Protein AF-A0A7C8Z0W7-F1 (afdb_monomer_lite)

Secondary structure (DSSP, 8-state):
---HHHHHHHHHHT-------PPP------------------------------HHHHHHHHTTT---HHHHHHHHH------TT-PPPPTTT----SS-SS-HHHHHHHTSSSEE--HHHHHHHTTT----SSEE--------PPPEE-TTS-EE--

Radius of gyration: 33.87 Å; chains: 1; bounding box: 71×54×100 Å

InterPro domains:
  IPR012340 Nucleic acid-binding, OB-fold [G3DSA:2.40.50.140] (79-158)
  IPR040184 Minichromosome maintenance protein 10 [PTHR13454] (20-158)
  IPR055065 MCM10, OB-fold [PF22379] (91-158)

pLDDT: mean 71.79, std 19.31, range [34.41, 97.0]

Organism: Opuntia streptacantha (NCBI:txid393608)

Sequence (158 aa):
MSSENQEDLSLLLSLQDRVLETPPSSPSSSARPASPGYLSDDELPRRRSGNVDLSAFKAAVEDCMDYDVETAQKALKSKKLQNPTNLDVEKFSGLRIRNHLLSPAELSNHLSDIRFVRLPTIKNLLKGDTLSGSWATVGVLTEKGSPKTSSTGKTYCI

Structure (mmCIF, N/CA/C/O backbone):
data_AF-A0A7C8Z0W7-F1
#
_entry.id   AF-A0A7C8Z0W7-F1
#
loop_
_atom_site.group_PDB
_atom_site.id
_atom_site.type_symbol
_atom_site.label_atom_id
_atom_site.label_alt_id
_atom_site.label_comp_id
_atom_site.label_asym_id
_atom_site.label_entity_id
_atom_site.label_seq_id
_atom_site.pdbx_PDB_ins_code
_atom_site.Cartn_x
_atom_site.Cartn_y
_atom_site.Cartn_z
_atom_site.occupancy
_atom_site.B_iso_or_equiv
_atom_site.auth_seq_id
_atom_site.auth_comp_id
_atom_site.auth_asym_id
_atom_site.auth_atom_id
_atom_site.pdbx_PDB_model_num
ATOM 1 N N . MET A 1 1 ? 20.280 -4.762 58.410 1.00 47.19 1 MET A N 1
ATOM 2 C CA . MET A 1 1 ? 21.309 -4.589 57.368 1.00 47.19 1 MET A CA 1
ATOM 3 C C . MET A 1 1 ? 20.608 -3.951 56.188 1.00 47.19 1 MET A C 1
ATOM 5 O O . MET A 1 1 ? 19.911 -4.641 55.463 1.00 47.19 1 MET A O 1
ATOM 9 N N . SER A 1 2 ? 20.635 -2.621 56.131 1.00 56.31 2 SER A N 1
ATOM 10 C CA . SER A 1 2 ? 19.837 -1.805 55.200 1.00 56.31 2 SER A CA 1
ATOM 11 C C . SER A 1 2 ? 20.635 -0.559 54.798 1.00 56.31 2 SER A C 1
ATOM 13 O O . SER A 1 2 ? 20.108 0.546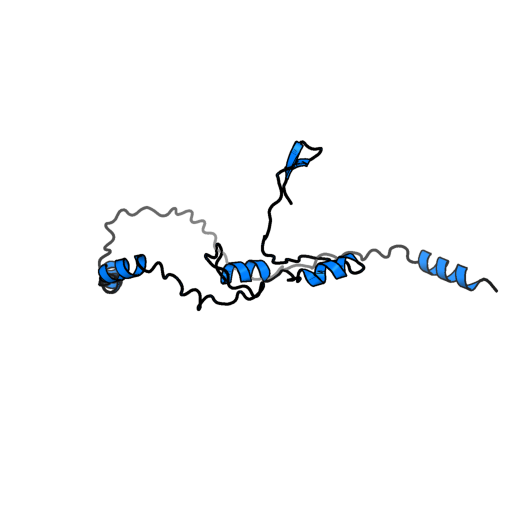 54.809 1.00 56.31 2 SER A O 1
ATOM 15 N N . SER A 1 3 ? 21.938 -0.728 54.566 1.00 58.31 3 SER A N 1
ATOM 16 C CA . SER A 1 3 ? 22.878 0.352 54.235 1.00 58.31 3 SER A CA 1
ATOM 17 C C . SER A 1 3 ? 23.230 0.396 52.744 1.00 58.31 3 SER A C 1
ATOM 19 O O . SER A 1 3 ? 23.362 1.491 52.210 1.00 58.31 3 SER A O 1
ATOM 21 N N . GLU A 1 4 ? 23.236 -0.756 52.060 1.00 60.31 4 GLU A N 1
ATOM 22 C CA . GLU A 1 4 ? 23.649 -0.892 50.648 1.00 60.31 4 GLU A CA 1
ATOM 23 C C . GLU A 1 4 ? 22.783 -0.086 49.669 1.00 60.31 4 GLU A C 1
ATOM 25 O O . GLU A 1 4 ? 23.268 0.491 48.704 1.00 60.31 4 GLU A O 1
ATOM 30 N N . ASN A 1 5 ? 21.489 0.058 49.954 1.00 64.75 5 ASN A N 1
ATOM 31 C CA . ASN A 1 5 ? 20.580 0.749 49.036 1.00 64.75 5 ASN A CA 1
ATOM 32 C C . ASN A 1 5 ? 20.743 2.284 49.050 1.00 64.75 5 ASN A C 1
ATOM 34 O O . ASN A 1 5 ? 20.273 2.970 48.144 1.00 64.75 5 ASN A O 1
ATOM 38 N N . GLN A 1 6 ? 21.360 2.845 50.097 1.00 67.25 6 GLN A N 1
ATOM 39 C CA . GLN A 1 6 ? 21.547 4.293 50.243 1.00 67.25 6 GLN A CA 1
ATOM 40 C C . GLN A 1 6 ? 22.797 4.771 49.488 1.00 67.25 6 GLN A C 1
ATOM 42 O O . GLN A 1 6 ? 22.808 5.863 48.917 1.00 67.25 6 GLN A O 1
ATOM 47 N N . GLU A 1 7 ? 23.837 3.941 49.475 1.00 67.44 7 GLU A N 1
ATOM 48 C CA . GLU A 1 7 ? 25.105 4.206 48.798 1.00 67.44 7 GLU A CA 1
ATOM 49 C C . GLU A 1 7 ? 24.954 4.152 47.270 1.00 67.44 7 GLU A C 1
ATOM 51 O O . GLU A 1 7 ? 25.419 5.072 46.592 1.00 67.44 7 GLU A O 1
ATOM 56 N N . ASP A 1 8 ? 24.160 3.222 46.732 1.00 70.31 8 ASP A N 1
ATOM 57 C CA . ASP A 1 8 ? 23.854 3.171 45.293 1.00 70.31 8 ASP A CA 1
ATOM 58 C C . ASP A 1 8 ? 23.084 4.407 44.793 1.00 70.31 8 ASP A C 1
ATOM 60 O O . ASP A 1 8 ? 23.361 4.943 43.715 1.00 70.31 8 ASP A O 1
ATOM 64 N N . LEU A 1 9 ? 22.149 4.925 45.597 1.00 68.62 9 LEU A N 1
ATOM 65 C CA . LEU A 1 9 ? 21.426 6.159 45.267 1.00 68.62 9 LEU A CA 1
ATOM 66 C C . LEU A 1 9 ? 22.342 7.388 45.307 1.00 68.62 9 LEU A C 1
ATOM 68 O O . LEU A 1 9 ? 22.182 8.300 44.495 1.00 68.62 9 LEU A O 1
ATOM 72 N N . SER A 1 10 ? 23.320 7.408 46.214 1.00 72.12 10 SER A N 1
ATOM 73 C CA . SER A 1 10 ? 24.320 8.480 46.272 1.00 72.12 10 SER A CA 1
ATOM 74 C C . SER A 1 10 ? 25.272 8.456 45.069 1.00 72.12 10 SER A C 1
ATOM 76 O O . SER A 1 10 ? 25.603 9.511 44.531 1.00 72.12 10 SER A O 1
ATOM 78 N N . LEU A 1 11 ? 25.629 7.263 44.581 1.00 68.25 11 LEU A N 1
ATOM 79 C CA . LEU A 1 11 ? 26.419 7.059 43.364 1.00 68.25 11 LEU A CA 1
ATOM 80 C C . LEU A 1 11 ? 25.688 7.565 42.116 1.00 68.25 11 LEU A C 1
ATOM 82 O O . LEU A 1 11 ? 26.280 8.276 41.305 1.00 68.25 11 LEU A O 1
ATOM 86 N N . LEU A 1 12 ? 24.393 7.260 41.989 1.00 65.25 12 LEU A N 1
ATOM 87 C CA . LEU A 1 12 ? 23.562 7.742 40.880 1.00 65.25 12 LEU A CA 1
ATOM 88 C C . LEU A 1 12 ? 23.401 9.264 40.897 1.00 65.25 12 LEU A C 1
ATOM 90 O O . LEU A 1 12 ? 23.428 9.903 39.847 1.00 65.25 12 LEU A O 1
ATOM 94 N N . LEU A 1 13 ? 23.276 9.851 42.088 1.00 63.62 13 LEU A N 1
ATOM 95 C CA . LEU A 1 13 ? 23.200 11.298 42.248 1.00 63.62 13 LEU A CA 1
ATOM 96 C C . LEU A 1 13 ? 24.556 11.982 42.062 1.00 63.62 13 LEU A C 1
ATOM 98 O O . LEU A 1 13 ? 24.549 13.147 41.710 1.00 63.62 13 LEU A O 1
ATOM 102 N N . SER A 1 14 ? 25.695 11.305 42.239 1.00 63.28 14 SER A N 1
ATOM 103 C CA . SER A 1 14 ? 27.033 11.876 42.001 1.00 63.28 14 SER A CA 1
ATOM 104 C C . SER A 1 14 ? 27.362 12.073 40.515 1.00 63.28 14 SER A C 1
ATOM 106 O O . SER A 1 14 ? 28.372 12.705 40.191 1.00 63.28 14 SER A O 1
ATOM 108 N N . LEU A 1 15 ? 26.548 11.551 39.593 1.00 60.12 15 LEU A N 1
ATOM 109 C CA . LEU A 1 15 ? 26.700 11.777 38.156 1.00 60.12 15 LEU A CA 1
ATOM 110 C C . LEU A 1 15 ? 26.087 13.129 37.751 1.00 60.12 15 LEU A C 1
ATOM 112 O O . LEU A 1 15 ? 25.260 13.210 36.845 1.00 60.12 15 LEU A O 1
ATOM 116 N N . GLN A 1 16 ? 26.493 14.210 38.422 1.00 58.06 16 GLN A N 1
ATOM 117 C CA . GLN A 1 16 ? 26.316 15.551 37.876 1.00 58.06 16 GLN A CA 1
ATOM 118 C C . GLN A 1 16 ? 27.204 15.705 36.638 1.00 58.06 16 GLN A C 1
ATOM 120 O O . GLN A 1 16 ? 28.428 15.776 36.727 1.00 58.06 16 GLN A O 1
ATOM 125 N N . ASP A 1 17 ? 26.543 15.743 35.484 1.00 59.47 17 ASP A N 1
ATOM 126 C CA . ASP A 1 17 ? 26.796 16.696 34.404 1.00 59.47 17 ASP A CA 1
ATOM 127 C C . ASP A 1 17 ? 28.277 16.992 34.112 1.00 59.47 17 ASP A C 1
ATOM 129 O O . ASP A 1 17 ? 28.779 18.109 34.244 1.00 59.47 17 ASP A O 1
ATOM 133 N N . ARG A 1 18 ? 28.998 15.975 33.634 1.00 54.00 18 ARG A N 1
ATOM 134 C CA . ARG A 1 18 ? 30.159 16.232 32.780 1.00 54.00 18 ARG A CA 1
ATOM 135 C C . ARG A 1 18 ? 29.642 16.480 31.374 1.00 54.00 18 ARG A C 1
ATOM 137 O O . ARG A 1 18 ? 29.576 15.570 30.551 1.00 54.00 18 ARG A O 1
ATOM 144 N N . VAL A 1 19 ? 29.250 17.730 31.145 1.00 55.94 19 VAL A N 1
ATOM 145 C CA . VAL A 1 19 ? 29.127 18.332 29.818 1.00 55.94 19 VAL A CA 1
ATOM 146 C C . VAL A 1 19 ? 30.318 17.855 28.988 1.00 55.94 19 VAL A C 1
ATOM 148 O O . VAL A 1 19 ? 31.467 18.099 29.358 1.00 55.94 19 VAL A O 1
ATOM 151 N N . LEU A 1 20 ? 30.059 17.141 27.890 1.00 48.78 20 LEU A N 1
ATOM 152 C CA . LEU A 1 20 ? 31.068 16.972 26.854 1.00 48.78 20 LEU A CA 1
ATOM 153 C C . LEU A 1 20 ? 31.299 18.357 26.257 1.00 48.78 20 LEU A C 1
ATOM 155 O O . LEU A 1 20 ? 30.544 18.832 25.411 1.00 48.78 20 LEU A O 1
ATOM 159 N N . GLU A 1 21 ? 32.313 19.015 26.802 1.00 57.09 21 GLU A N 1
ATOM 160 C CA . GLU A 1 21 ? 32.950 20.210 26.286 1.00 57.09 21 GLU A CA 1
ATOM 161 C C . GLU A 1 21 ? 33.164 20.012 24.779 1.00 57.09 21 GLU A C 1
ATOM 163 O O . GLU A 1 21 ? 33.843 19.078 24.342 1.00 57.09 21 GLU A O 1
ATOM 168 N N . THR A 1 22 ? 32.497 20.831 23.965 1.00 61.09 22 THR A N 1
ATOM 169 C CA . THR A 1 22 ? 32.702 20.827 22.517 1.00 61.09 22 THR A CA 1
ATOM 170 C C . THR A 1 22 ? 34.184 21.078 22.243 1.00 61.09 22 THR A C 1
ATOM 172 O O . THR A 1 22 ? 34.719 22.055 22.775 1.00 61.09 22 THR A O 1
ATOM 175 N N . PRO A 1 23 ? 34.862 20.254 21.426 1.00 58.22 23 PRO A N 1
ATOM 176 C CA . PRO A 1 23 ? 36.259 20.498 21.108 1.00 58.22 23 PRO A CA 1
ATOM 177 C C . PRO A 1 23 ? 36.411 21.864 20.415 1.00 58.22 23 PRO A C 1
ATOM 179 O O . PRO A 1 23 ? 35.563 22.229 19.593 1.00 58.22 23 PRO A O 1
ATOM 182 N N . PRO A 1 24 ? 37.473 22.630 20.721 1.00 54.19 24 PRO A N 1
ATOM 183 C CA . PRO A 1 24 ? 37.732 23.903 20.066 1.00 54.19 24 PRO A CA 1
ATOM 184 C C . PRO A 1 24 ? 37.980 23.691 18.568 1.00 54.19 24 PRO A C 1
ATOM 186 O O . PRO A 1 24 ? 38.631 22.729 18.154 1.00 54.19 24 PRO A O 1
ATOM 189 N N . SER A 1 25 ? 37.445 24.610 17.764 1.00 46.50 25 SER A N 1
ATOM 190 C CA . SER A 1 25 ? 37.607 24.696 16.312 1.00 46.50 25 SER A CA 1
ATOM 191 C C . SER A 1 25 ? 39.042 24.406 15.858 1.00 46.50 25 SER A C 1
ATOM 193 O O . SER A 1 25 ? 40.003 24.958 16.395 1.00 46.50 25 SER A O 1
ATOM 195 N N . SER A 1 26 ? 39.183 23.558 14.837 1.00 47.81 26 SER A N 1
ATOM 196 C CA . SER A 1 26 ? 40.472 23.198 14.240 1.00 47.81 26 SER A CA 1
ATOM 197 C C . SER A 1 26 ? 41.242 24.422 13.708 1.00 47.81 26 SER A C 1
ATOM 199 O O . SER A 1 26 ? 40.626 25.346 13.167 1.00 47.81 26 SER A O 1
ATOM 201 N N . PRO A 1 27 ? 42.586 24.434 13.805 1.00 42.53 27 PRO A N 1
ATOM 202 C CA . PRO A 1 27 ? 43.411 25.537 13.336 1.00 42.53 27 PRO A CA 1
ATOM 203 C C . PRO A 1 27 ? 43.675 25.470 11.821 1.00 42.53 27 PRO A C 1
ATOM 205 O O . PRO A 1 27 ? 44.008 24.426 11.275 1.00 42.53 27 PRO A O 1
ATOM 208 N N . SER A 1 28 ? 43.564 26.643 11.196 1.00 36.66 28 SER A N 1
ATOM 209 C CA . SER A 1 28 ? 44.282 27.171 10.025 1.00 36.66 28 SER A CA 1
ATOM 210 C C . SER A 1 28 ? 44.602 26.261 8.823 1.00 36.66 28 SER A C 1
ATOM 212 O O . SER A 1 28 ? 45.492 25.417 8.873 1.00 36.66 28 SER A O 1
ATOM 214 N N . SER A 1 29 ? 44.046 26.613 7.656 1.00 34.41 29 SER A N 1
ATOM 215 C CA . SER A 1 29 ? 44.682 26.372 6.352 1.00 34.41 29 SER A CA 1
ATOM 216 C C . SER A 1 29 ? 45.318 27.662 5.814 1.00 34.41 29 SER A C 1
ATOM 218 O O . SER A 1 29 ? 44.982 28.144 4.732 1.00 34.41 29 SER A O 1
ATOM 220 N N . SER A 1 30 ? 46.242 28.253 6.572 1.00 43.81 30 SER A N 1
ATOM 221 C CA . SER A 1 30 ? 47.217 29.204 6.038 1.00 43.81 30 SER A CA 1
ATOM 222 C C . SER A 1 30 ? 48.416 28.429 5.486 1.00 43.81 30 SER A C 1
ATOM 224 O O . SER A 1 30 ? 49.348 28.154 6.235 1.00 43.81 30 SER A O 1
ATOM 226 N N . ALA A 1 31 ? 48.365 28.043 4.205 1.00 41.47 31 ALA A N 1
ATOM 227 C CA . ALA A 1 31 ? 49.519 27.942 3.296 1.00 41.47 31 ALA A CA 1
ATOM 228 C C . ALA A 1 31 ? 49.146 27.185 2.008 1.00 41.47 31 ALA A C 1
ATOM 230 O O . ALA A 1 31 ? 49.178 25.956 1.963 1.00 41.47 31 ALA A O 1
ATOM 231 N N . ARG A 1 32 ? 48.913 27.912 0.910 1.00 36.22 32 ARG A N 1
ATOM 232 C CA . ARG A 1 32 ? 49.376 27.456 -0.410 1.00 36.22 32 ARG A CA 1
ATOM 233 C C . ARG A 1 32 ? 49.778 28.664 -1.273 1.00 36.22 32 ARG A C 1
ATOM 235 O O . ARG A 1 32 ? 49.129 29.702 -1.157 1.00 36.22 32 ARG A O 1
ATOM 242 N N . PRO A 1 33 ? 50.868 28.578 -2.063 1.00 45.81 33 PRO A N 1
ATOM 243 C CA . PRO A 1 33 ? 51.526 29.742 -2.646 1.00 45.81 33 PRO A CA 1
ATOM 244 C C . PRO A 1 33 ? 50.821 30.272 -3.901 1.00 45.81 33 PRO A C 1
ATOM 246 O O . PRO A 1 33 ? 50.238 29.510 -4.664 1.00 45.81 33 PRO A O 1
ATOM 249 N N . ALA A 1 34 ? 50.958 31.586 -4.086 1.00 44.19 34 ALA A N 1
ATOM 250 C CA . ALA A 1 34 ? 50.999 32.365 -5.325 1.00 44.19 34 ALA A CA 1
ATOM 251 C C . ALA A 1 34 ? 50.320 31.809 -6.598 1.00 44.19 34 ALA A C 1
ATOM 253 O O . ALA A 1 34 ? 50.855 30.950 -7.292 1.00 44.19 34 ALA A O 1
ATOM 254 N N . SER A 1 35 ? 49.239 32.475 -7.012 1.00 44.97 35 SER A N 1
ATOM 255 C CA . SER A 1 35 ? 48.993 32.807 -8.424 1.00 44.97 35 SER A CA 1
ATOM 256 C C . SER A 1 35 ? 48.184 34.117 -8.512 1.00 44.97 35 SER A C 1
ATOM 258 O O . SER A 1 35 ? 47.159 34.234 -7.842 1.00 44.97 35 SER A O 1
ATOM 260 N N . PRO A 1 36 ? 48.649 35.141 -9.256 1.00 51.44 36 PRO A N 1
ATOM 261 C CA . PRO A 1 36 ? 47.927 36.394 -9.449 1.00 51.44 36 PRO A CA 1
ATOM 262 C C . PRO A 1 36 ? 47.118 36.341 -10.752 1.00 51.44 36 PRO A C 1
ATOM 264 O O . PRO A 1 36 ? 47.656 35.992 -11.800 1.00 51.44 36 PRO A O 1
ATOM 267 N N . GLY A 1 37 ? 45.842 36.720 -10.712 1.00 37.59 37 GLY A N 1
ATOM 268 C CA . GLY A 1 37 ? 45.051 36.825 -11.939 1.00 37.59 37 GLY A CA 1
ATOM 269 C C . GLY A 1 37 ? 43.575 37.100 -11.701 1.00 37.59 37 GLY A C 1
ATOM 270 O O . GLY A 1 37 ? 42.748 36.211 -11.853 1.00 37.59 37 GLY A O 1
ATOM 271 N N . TYR A 1 38 ? 43.252 38.340 -11.340 1.00 47.44 38 TYR A N 1
ATOM 272 C CA . TYR A 1 38 ? 41.919 38.900 -11.549 1.00 47.44 38 TYR A CA 1
ATOM 273 C C . TYR A 1 38 ? 41.627 38.946 -13.053 1.00 47.44 38 TYR A C 1
ATOM 275 O O . TYR A 1 38 ? 42.344 39.646 -13.760 1.00 47.44 38 TYR A O 1
ATOM 283 N N . LEU A 1 39 ? 40.556 38.301 -13.519 1.00 47.47 39 LEU A N 1
ATOM 284 C CA . LEU A 1 39 ? 39.758 38.803 -14.640 1.00 47.47 39 LEU A CA 1
ATOM 285 C C . LEU A 1 39 ? 38.288 38.457 -14.392 1.00 47.47 39 LEU A C 1
ATOM 287 O O . LEU A 1 39 ? 37.873 37.304 -14.437 1.00 47.47 39 LEU A O 1
ATOM 291 N N . SER A 1 40 ? 37.534 39.506 -14.073 1.00 49.00 40 SER A N 1
ATOM 292 C CA . SER A 1 40 ? 36.084 39.560 -14.195 1.00 49.00 40 SER A CA 1
ATOM 293 C C . SER A 1 40 ? 35.763 39.517 -15.687 1.00 49.00 40 SER A C 1
ATOM 295 O O . SER A 1 40 ? 36.216 40.405 -16.405 1.00 49.00 40 SER A O 1
ATOM 297 N N . ASP A 1 41 ? 35.008 38.521 -16.142 1.00 41.72 41 ASP A N 1
ATOM 298 C CA . ASP A 1 41 ? 34.457 38.502 -17.499 1.00 41.72 41 ASP A CA 1
ATOM 299 C C . ASP A 1 41 ? 32.949 38.251 -17.414 1.00 41.72 41 ASP A C 1
ATOM 301 O O . ASP A 1 41 ? 32.456 37.124 -17.438 1.00 41.72 41 ASP A O 1
ATOM 305 N N . ASP A 1 42 ? 32.219 39.347 -17.214 1.00 53.75 42 ASP A N 1
ATOM 306 C CA . ASP A 1 42 ? 30.800 39.443 -17.538 1.00 53.75 42 ASP A CA 1
ATOM 307 C C . ASP A 1 42 ? 30.690 39.525 -19.071 1.00 53.75 42 ASP A C 1
ATOM 309 O O . ASP A 1 42 ? 30.566 40.613 -19.638 1.00 53.75 42 ASP A O 1
ATOM 313 N N . GLU A 1 43 ? 30.739 38.388 -19.773 1.00 47.47 43 GLU A N 1
ATOM 314 C CA . GLU A 1 43 ? 30.339 38.340 -21.185 1.00 47.47 43 GLU A CA 1
ATOM 315 C C . GLU A 1 43 ? 29.085 37.475 -21.367 1.00 47.47 43 GLU A C 1
ATOM 317 O O . GLU A 1 43 ? 29.105 36.256 -21.542 1.00 47.47 43 GLU A O 1
ATOM 322 N N . LEU A 1 44 ? 27.939 38.161 -21.327 1.00 54.34 44 LEU A N 1
ATOM 32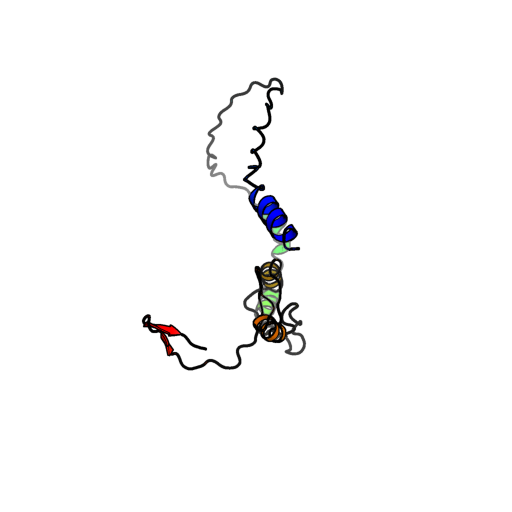3 C CA . LEU A 1 44 ? 26.657 37.687 -21.844 1.00 54.34 44 LEU A CA 1
ATOM 324 C C . LEU A 1 44 ? 26.851 37.104 -23.257 1.00 54.34 44 LEU A C 1
ATOM 326 O O . LEU A 1 44 ? 27.446 37.774 -24.108 1.00 54.34 44 LEU A O 1
ATOM 330 N N . PRO A 1 45 ? 26.302 35.919 -23.584 1.00 45.38 45 PRO A N 1
ATOM 331 C CA . PRO A 1 45 ? 26.511 35.339 -24.898 1.00 45.38 45 PRO A CA 1
ATOM 332 C C . PRO A 1 45 ? 25.782 36.182 -25.949 1.00 45.38 45 PRO A C 1
ATOM 334 O O . PRO A 1 45 ? 24.554 36.147 -26.081 1.00 45.38 45 PRO A O 1
ATOM 337 N N . ARG A 1 46 ? 26.560 36.949 -26.723 1.00 51.50 46 ARG A N 1
ATOM 338 C CA . ARG A 1 46 ? 26.109 37.633 -27.938 1.00 51.50 46 ARG A CA 1
ATOM 339 C C . ARG A 1 46 ? 25.419 36.617 -28.849 1.00 51.50 46 ARG A C 1
ATOM 341 O O . ARG A 1 46 ? 26.055 35.715 -29.392 1.00 51.50 46 ARG A O 1
ATOM 348 N N . ARG A 1 47 ? 24.112 36.797 -29.056 1.00 54.84 47 ARG A N 1
ATOM 349 C CA . ARG A 1 47 ? 23.309 36.081 -30.056 1.00 54.84 47 ARG A CA 1
ATOM 350 C C . ARG A 1 47 ? 23.840 36.411 -31.454 1.00 54.84 47 ARG A C 1
ATOM 352 O O . ARG A 1 47 ? 23.374 37.350 -32.095 1.00 54.84 47 ARG A O 1
ATOM 359 N N . ARG A 1 48 ? 24.819 35.648 -31.947 1.00 52.69 48 ARG A N 1
ATOM 360 C CA . ARG A 1 48 ? 25.158 35.649 -33.373 1.00 52.69 48 ARG A CA 1
ATOM 361 C C . ARG A 1 48 ? 24.025 34.943 -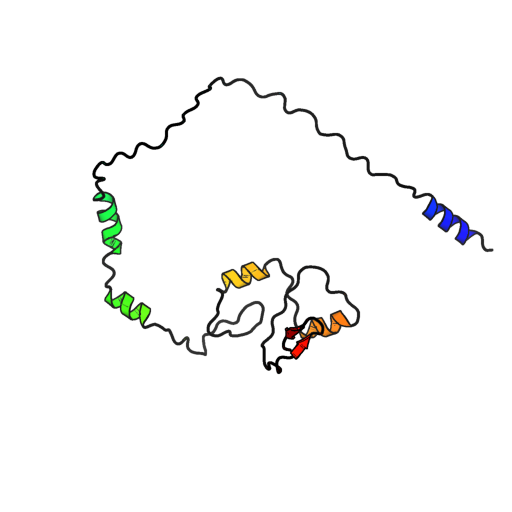34.112 1.00 52.69 48 ARG A C 1
ATOM 363 O O . ARG A 1 48 ? 23.994 33.722 -34.199 1.00 52.69 48 ARG A O 1
ATOM 370 N N . SER A 1 49 ? 23.080 35.732 -34.612 1.00 56.53 49 SER A N 1
ATOM 371 C CA . SER A 1 49 ? 22.093 35.313 -35.608 1.00 56.53 49 SER A CA 1
ATOM 372 C C . SER A 1 49 ? 22.802 35.103 -36.951 1.00 56.53 49 SER A C 1
ATOM 374 O O . SER A 1 49 ? 22.672 35.902 -37.872 1.00 56.53 49 SER A O 1
ATOM 376 N N . GLY A 1 50 ? 23.633 34.066 -37.026 1.00 55.22 50 GLY A N 1
ATOM 377 C CA . GLY A 1 50 ? 24.168 33.527 -38.269 1.00 55.22 50 GLY A CA 1
ATOM 378 C C . GLY A 1 50 ? 23.382 32.272 -38.609 1.00 55.22 50 GLY A C 1
ATOM 379 O O . GLY A 1 50 ? 23.083 31.488 -37.713 1.00 55.22 50 GLY A O 1
ATOM 380 N N . ASN A 1 51 ? 23.020 32.102 -39.877 1.00 67.12 51 ASN A N 1
ATOM 381 C CA . ASN A 1 51 ? 22.458 30.855 -40.384 1.00 67.12 51 ASN A CA 1
ATOM 382 C C . ASN A 1 51 ? 23.414 29.706 -40.005 1.00 67.12 51 ASN A C 1
ATOM 384 O O . ASN A 1 51 ? 24.513 29.615 -40.548 1.00 67.12 51 ASN A O 1
ATOM 388 N N . VAL A 1 52 ? 23.044 28.921 -38.991 1.00 71.50 52 VAL A N 1
ATOM 389 C CA . VAL A 1 52 ? 23.825 27.769 -38.542 1.00 71.50 52 VAL A CA 1
ATOM 390 C C . VAL A 1 52 ? 23.590 26.671 -39.563 1.00 71.50 52 VAL A C 1
ATOM 392 O O . VAL A 1 52 ? 22.458 26.215 -39.727 1.00 71.50 52 VAL A O 1
ATOM 395 N N . ASP A 1 53 ? 24.652 26.261 -40.251 1.00 79.00 53 ASP A N 1
ATOM 396 C CA . ASP A 1 53 ? 24.575 25.137 -41.169 1.00 79.00 53 ASP A CA 1
ATOM 397 C C . ASP A 1 53 ? 24.401 23.838 -40.372 1.00 79.00 53 ASP A C 1
ATOM 399 O O . ASP A 1 53 ? 25.329 23.306 -39.764 1.00 79.00 53 ASP A O 1
ATOM 403 N N . LEU A 1 54 ? 23.161 23.358 -40.338 1.00 81.25 54 LEU A N 1
ATOM 404 C CA . LEU A 1 54 ? 22.769 22.120 -39.676 1.00 81.25 54 LEU A CA 1
ATOM 405 C C . LEU A 1 54 ? 22.957 20.897 -40.589 1.00 81.25 54 LEU A C 1
ATOM 407 O O . LEU A 1 54 ? 22.506 19.816 -40.221 1.00 81.25 54 LEU A O 1
ATOM 411 N N . SER A 1 55 ? 23.582 21.035 -41.765 1.00 82.81 55 SER A N 1
ATOM 412 C CA . SER A 1 55 ? 23.778 19.948 -42.740 1.00 82.81 55 SER A CA 1
ATOM 413 C C . SER A 1 55 ? 24.478 18.728 -42.137 1.00 82.81 55 SER A C 1
ATOM 415 O O . SER A 1 55 ? 23.992 17.609 -42.283 1.00 82.81 55 SER A O 1
ATOM 417 N N . ALA A 1 56 ? 25.553 18.938 -41.375 1.00 80.38 56 ALA A N 1
ATOM 418 C CA . ALA A 1 56 ? 26.292 17.862 -40.717 1.00 80.38 56 ALA A CA 1
ATOM 419 C C . ALA A 1 56 ? 25.459 17.143 -39.642 1.00 80.38 56 ALA A C 1
ATOM 421 O O . ALA A 1 56 ? 25.520 15.922 -39.516 1.00 80.38 56 ALA A O 1
ATOM 422 N N . PHE A 1 57 ? 24.642 17.889 -38.891 1.00 81.38 57 PHE A N 1
ATOM 423 C CA . PHE A 1 57 ? 23.713 17.304 -37.926 1.00 81.38 57 PHE A CA 1
ATOM 424 C C . PHE A 1 57 ? 22.599 16.529 -38.633 1.00 81.38 57 PHE A C 1
ATOM 426 O O . PHE A 1 57 ? 22.281 15.417 -38.229 1.00 81.38 57 PHE A O 1
ATOM 433 N N . LYS A 1 58 ? 22.039 17.079 -39.717 1.00 81.31 58 LYS A N 1
ATOM 434 C CA . LYS A 1 58 ? 21.019 16.400 -40.520 1.00 81.31 58 LYS A CA 1
ATOM 435 C C . LYS A 1 58 ? 21.542 15.081 -41.078 1.00 81.31 58 LYS A C 1
ATOM 437 O O . LYS A 1 58 ? 20.874 14.081 -40.880 1.00 81.31 58 LYS A O 1
ATOM 442 N N . ALA A 1 59 ? 22.748 15.057 -41.643 1.00 83.00 59 ALA A N 1
ATOM 443 C CA . ALA A 1 59 ? 23.366 13.832 -42.154 1.00 83.00 59 ALA A CA 1
ATOM 444 C C . ALA A 1 59 ? 23.563 12.762 -41.063 1.00 83.00 59 ALA A C 1
ATOM 446 O O . ALA A 1 59 ? 23.380 11.578 -41.319 1.00 83.00 59 ALA A O 1
ATOM 447 N N . ALA A 1 60 ? 23.895 13.166 -39.832 1.00 82.19 60 ALA A N 1
ATOM 448 C CA . ALA A 1 60 ? 24.033 12.237 -38.708 1.00 82.19 60 ALA A CA 1
ATOM 449 C C . ALA A 1 60 ? 22.687 11.704 -38.181 1.00 82.19 60 ALA A C 1
ATOM 451 O O . ALA A 1 60 ? 22.649 10.651 -37.552 1.00 82.19 60 ALA A O 1
ATOM 452 N N . VAL A 1 61 ? 21.593 12.440 -38.397 1.00 77.62 61 VAL A N 1
ATOM 453 C CA . VAL A 1 61 ? 20.244 12.090 -37.916 1.00 77.62 61 VAL A CA 1
ATOM 454 C C . VAL A 1 61 ? 19.401 11.421 -39.005 1.00 77.62 61 VAL A C 1
ATOM 456 O O . VAL A 1 61 ? 18.404 10.779 -38.688 1.00 77.62 61 VAL A O 1
ATOM 459 N N . GLU A 1 62 ? 19.798 11.527 -40.272 1.00 77.94 62 GLU A N 1
ATOM 460 C CA . GLU A 1 62 ? 19.092 10.958 -41.425 1.00 77.94 62 GLU A CA 1
ATOM 461 C C . GLU A 1 62 ? 18.937 9.435 -41.315 1.00 77.94 62 GLU A C 1
ATOM 463 O O . GLU A 1 62 ? 17.843 8.924 -41.525 1.00 77.94 62 GLU A O 1
ATOM 468 N N . ASP A 1 63 ? 19.958 8.741 -40.804 1.00 70.12 63 ASP A N 1
ATOM 469 C CA . ASP A 1 63 ? 19.935 7.289 -40.547 1.00 70.12 63 ASP A CA 1
ATOM 470 C C . ASP A 1 63 ? 18.876 6.879 -39.492 1.00 70.12 63 ASP A C 1
ATOM 472 O O . ASP A 1 63 ? 18.424 5.737 -39.434 1.00 70.12 63 ASP A O 1
ATOM 476 N N . CYS A 1 64 ? 18.416 7.826 -38.663 1.00 66.69 64 CYS A N 1
ATOM 477 C CA . CYS A 1 64 ? 17.330 7.623 -37.698 1.00 66.69 64 CYS A CA 1
ATOM 478 C C . CYS A 1 64 ? 15.935 7.945 -38.270 1.00 66.69 64 CYS A C 1
ATOM 480 O O . CYS A 1 64 ? 14.934 7.638 -37.617 1.00 66.69 64 CYS A O 1
ATOM 482 N N . MET A 1 65 ? 15.847 8.602 -39.433 1.00 62.34 65 MET A N 1
ATOM 483 C CA . MET A 1 65 ? 14.585 9.039 -40.054 1.00 62.34 65 MET A CA 1
ATOM 484 C C . MET A 1 65 ? 13.986 8.000 -41.008 1.00 62.34 65 MET A C 1
ATOM 486 O O . MET A 1 65 ? 12.792 8.076 -41.290 1.00 62.34 65 MET A O 1
ATOM 490 N N . ASP A 1 66 ? 14.754 6.980 -41.400 1.00 58.53 66 ASP A N 1
ATOM 491 C CA . ASP A 1 66 ? 14.285 5.819 -42.176 1.00 58.53 66 ASP A CA 1
ATOM 492 C C . ASP A 1 66 ? 13.463 4.807 -41.347 1.00 58.53 66 ASP A C 1
ATOM 494 O O . ASP A 1 66 ? 13.133 3.708 -41.804 1.00 58.53 66 ASP A O 1
ATOM 498 N N . TYR A 1 67 ? 13.071 5.168 -40.120 1.00 56.06 67 TYR A N 1
ATOM 499 C CA . TYR A 1 67 ? 12.059 4.421 -39.382 1.00 56.06 67 TYR A CA 1
ATOM 500 C C . TYR A 1 67 ? 10.689 4.639 -40.023 1.00 56.06 67 TYR A C 1
ATOM 502 O O . TYR A 1 67 ? 9.987 5.612 -39.742 1.00 56.06 67 TYR A O 1
ATOM 510 N N . ASP A 1 68 ? 10.302 3.681 -40.861 1.00 55.12 68 ASP A N 1
ATOM 511 C CA . ASP A 1 68 ? 8.961 3.547 -41.412 1.00 55.12 68 ASP A CA 1
ATOM 512 C C . ASP A 1 68 ? 7.905 3.763 -40.308 1.00 55.12 68 ASP A C 1
ATOM 514 O O . ASP A 1 68 ? 7.794 2.992 -39.341 1.00 55.12 68 ASP A O 1
ATOM 518 N N . VAL A 1 69 ? 7.136 4.850 -40.440 1.00 51.38 69 VAL A N 1
ATOM 519 C CA . VAL A 1 69 ? 6.054 5.255 -39.528 1.00 51.38 69 VAL A CA 1
ATOM 520 C C . VAL A 1 69 ? 4.975 4.164 -39.431 1.00 51.38 69 VAL A C 1
ATOM 522 O O . VAL A 1 69 ? 4.257 4.095 -38.426 1.00 51.38 69 VAL A O 1
ATOM 525 N N . GLU A 1 70 ? 4.911 3.234 -40.387 1.00 48.09 70 GLU A N 1
ATOM 526 C CA . GLU A 1 70 ? 4.072 2.028 -40.317 1.00 48.09 70 GLU A CA 1
ATOM 527 C C . GLU A 1 70 ? 4.452 1.110 -39.139 1.00 48.09 70 GLU A C 1
ATOM 529 O O . GLU A 1 70 ? 3.587 0.478 -38.514 1.00 48.09 70 GLU A O 1
ATOM 534 N N . THR A 1 71 ? 5.726 1.085 -38.741 1.00 50.09 71 THR A N 1
ATOM 535 C CA . THR A 1 71 ? 6.188 0.343 -37.555 1.00 50.09 71 THR A CA 1
ATOM 536 C C . THR A 1 71 ? 5.778 1.045 -36.257 1.00 50.09 71 THR A C 1
ATOM 538 O O . THR A 1 71 ? 5.420 0.387 -35.275 1.00 50.09 71 THR A O 1
ATOM 541 N N . ALA A 1 72 ? 5.732 2.382 -36.258 1.00 45.06 72 ALA A N 1
ATOM 542 C CA . ALA A 1 72 ? 5.302 3.189 -35.114 1.00 45.06 72 ALA A CA 1
ATOM 543 C C . ALA A 1 72 ? 3.774 3.163 -34.911 1.00 45.06 72 ALA A C 1
ATOM 545 O O . ALA A 1 72 ? 3.301 3.126 -33.772 1.00 45.06 72 ALA A O 1
ATOM 546 N N . GLN A 1 73 ? 2.974 3.074 -35.980 1.00 47.69 73 GLN A N 1
ATOM 547 C CA . GLN A 1 73 ? 1.522 2.880 -35.847 1.00 47.69 73 GLN A CA 1
ATOM 548 C C . GLN A 1 73 ? 1.150 1.473 -35.353 1.00 47.69 73 GLN A C 1
ATOM 550 O O . GLN A 1 73 ? 0.144 1.311 -34.652 1.00 47.69 73 GLN A O 1
ATOM 555 N N . LYS A 1 74 ? 1.980 0.455 -35.621 1.00 43.84 74 LYS A N 1
ATOM 556 C CA . LYS A 1 74 ? 1.873 -0.853 -34.947 1.00 43.84 74 LYS A CA 1
ATOM 557 C C . LYS A 1 74 ? 2.323 -0.798 -33.484 1.00 43.84 74 LYS A C 1
ATOM 559 O O . LYS A 1 74 ? 1.722 -1.479 -32.653 1.00 43.84 74 LYS A O 1
ATOM 564 N N . ALA A 1 75 ? 3.292 0.050 -33.140 1.00 44.97 75 ALA A N 1
ATOM 565 C CA . ALA A 1 75 ? 3.720 0.263 -31.755 1.00 44.97 75 ALA A CA 1
ATOM 566 C C . ALA A 1 75 ? 2.712 1.069 -30.911 1.00 44.97 75 ALA A C 1
ATOM 568 O O . ALA A 1 75 ? 2.669 0.896 -29.698 1.00 44.97 75 ALA A O 1
ATOM 569 N N . LEU A 1 76 ? 1.841 1.882 -31.521 1.00 43.97 76 LEU A N 1
ATOM 570 C CA . LEU A 1 76 ? 0.749 2.556 -30.798 1.00 43.97 76 LEU A CA 1
ATOM 571 C C . LEU A 1 76 ? -0.523 1.695 -30.679 1.00 43.97 76 LEU A C 1
ATOM 573 O O . LEU A 1 76 ? -1.325 1.879 -29.761 1.00 43.97 76 LEU A O 1
ATOM 577 N N . LYS A 1 77 ? -0.711 0.728 -31.588 1.00 39.41 77 LYS A N 1
ATOM 578 C CA . LYS A 1 77 ? -1.772 -0.294 -31.497 1.00 39.41 77 LYS A CA 1
ATOM 579 C C . LYS A 1 77 ? -1.389 -1.480 -30.618 1.00 39.41 77 LYS A C 1
ATOM 581 O O . LYS A 1 77 ? -2.267 -2.255 -30.247 1.00 39.41 77 LYS A O 1
ATOM 586 N N . SER A 1 78 ? -0.141 -1.567 -30.163 1.00 45.47 78 SER A N 1
ATOM 587 C CA . SER A 1 78 ? 0.203 -2.356 -28.987 1.00 45.47 78 SER A CA 1
ATOM 588 C C . SER A 1 78 ? -0.105 -1.559 -27.709 1.00 45.47 78 SER A C 1
ATOM 590 O O . SER A 1 78 ? 0.690 -1.445 -26.778 1.00 45.47 78 SER A O 1
ATOM 592 N N . LYS A 1 79 ? -1.395 -1.238 -27.530 1.00 46.88 79 LYS A N 1
ATOM 593 C CA . LYS A 1 79 ? -2.026 -1.666 -26.279 1.00 46.88 79 LYS A CA 1
ATOM 594 C C . LYS A 1 79 ? -1.868 -3.180 -26.260 1.00 46.88 79 LYS A C 1
ATOM 596 O O . LYS A 1 79 ? -2.779 -3.916 -26.630 1.00 46.88 79 LYS A O 1
ATOM 601 N N . LYS A 1 80 ? -0.659 -3.639 -25.918 1.00 49.16 80 LYS A N 1
ATOM 602 C CA . LYS A 1 80 ? -0.386 -4.993 -25.496 1.00 49.16 80 LYS A CA 1
ATOM 603 C C . LYS A 1 80 ? -1.334 -5.123 -24.326 1.00 49.16 80 LYS A C 1
ATOM 605 O O . LYS A 1 80 ? -1.051 -4.654 -23.227 1.00 49.16 80 LYS A O 1
ATOM 610 N N . LEU A 1 81 ? -2.510 -5.669 -24.614 1.00 50.12 81 LEU A N 1
ATOM 611 C CA . LEU A 1 81 ? -3.254 -6.472 -23.684 1.00 50.12 81 LEU A CA 1
ATOM 612 C C . LEU A 1 81 ? -2.187 -7.436 -23.191 1.00 50.12 81 LEU A C 1
ATOM 614 O O . LEU A 1 81 ? -1.834 -8.392 -23.879 1.00 50.12 81 LEU A O 1
ATOM 618 N N . GLN A 1 82 ? -1.505 -7.049 -22.111 1.00 51.78 82 GLN A N 1
ATOM 619 C CA . GLN A 1 82 ? -0.559 -7.920 -21.464 1.00 51.78 82 GLN A CA 1
ATOM 620 C C . GLN A 1 82 ? -1.403 -9.142 -21.188 1.00 51.78 82 GLN A C 1
ATOM 622 O O . GLN A 1 82 ? -2.411 -9.036 -20.483 1.00 51.78 82 GLN A O 1
ATOM 627 N N . ASN A 1 83 ? -1.067 -10.252 -21.852 1.00 48.28 83 ASN A N 1
ATOM 628 C CA . ASN A 1 83 ? -1.674 -11.531 -21.544 1.00 48.28 83 ASN A CA 1
ATOM 629 C C . ASN A 1 83 ? -1.735 -11.583 -20.016 1.00 48.28 83 ASN A C 1
ATOM 631 O O . ASN A 1 83 ? -0.688 -11.389 -19.392 1.00 48.28 83 ASN A O 1
ATOM 635 N N . PRO A 1 84 ? -2.916 -11.756 -19.400 1.00 54.44 84 PRO A N 1
ATOM 636 C CA . PRO A 1 84 ? -3.061 -11.671 -17.946 1.00 54.44 84 PRO A CA 1
ATOM 637 C C . PRO A 1 84 ? -2.147 -12.666 -17.209 1.00 54.44 84 PRO A C 1
ATOM 639 O O . PRO A 1 84 ? -1.936 -12.548 -16.006 1.00 54.44 84 PRO A O 1
ATOM 642 N N . THR A 1 85 ? -1.597 -13.624 -17.952 1.00 56.75 85 THR A N 1
ATOM 643 C CA . THR A 1 85 ? -0.605 -14.620 -17.565 1.00 56.75 85 THR A CA 1
ATOM 644 C C . THR A 1 85 ? 0.818 -14.069 -17.375 1.00 56.75 85 THR A C 1
ATOM 646 O O . THR A 1 85 ? 1.555 -14.624 -16.572 1.00 56.75 85 THR A O 1
ATOM 649 N N . ASN A 1 86 ? 1.210 -12.984 -18.057 1.00 62.72 86 ASN A N 1
ATOM 650 C CA . ASN A 1 86 ? 2.576 -12.426 -18.055 1.00 62.72 86 ASN A CA 1
ATOM 651 C C . ASN A 1 86 ? 2.681 -11.115 -17.258 1.00 62.72 86 ASN A C 1
ATOM 653 O O . ASN A 1 86 ? 3.372 -10.185 -17.670 1.00 62.72 86 ASN A O 1
ATOM 657 N N . LEU A 1 87 ? 1.948 -11.011 -16.152 1.00 79.94 87 LEU A N 1
ATOM 658 C CA . LEU A 1 87 ? 2.184 -9.950 -15.179 1.00 79.94 87 LEU A CA 1
ATOM 659 C C . LEU A 1 87 ? 3.304 -10.415 -14.257 1.00 79.94 87 LEU A C 1
ATOM 661 O O . LEU A 1 87 ? 3.155 -11.432 -13.570 1.00 79.94 87 LEU A O 1
ATOM 665 N N . ASP A 1 88 ? 4.412 -9.680 -14.280 1.00 85.75 88 ASP A N 1
ATOM 666 C CA . ASP A 1 88 ? 5.501 -9.896 -13.339 1.00 85.75 88 ASP A CA 1
ATOM 667 C C . ASP A 1 88 ? 5.005 -9.681 -11.902 1.00 85.75 88 ASP A C 1
ATOM 669 O O . ASP A 1 88 ? 4.074 -8.904 -11.649 1.00 85.75 88 ASP A O 1
ATOM 673 N N . VAL A 1 89 ? 5.574 -10.438 -10.971 1.00 89.62 89 VAL A N 1
ATOM 674 C CA . VAL A 1 89 ? 5.197 -10.363 -9.559 1.00 89.62 89 VAL A CA 1
ATOM 675 C C . VAL A 1 89 ? 5.955 -9.203 -8.928 1.00 89.62 89 VAL A C 1
ATOM 677 O O . VAL A 1 89 ? 7.182 -9.187 -8.913 1.00 89.62 89 VAL A O 1
ATOM 680 N N . GLU A 1 90 ? 5.225 -8.234 -8.381 1.00 90.38 90 GLU A N 1
ATOM 681 C CA . GLU A 1 90 ? 5.824 -7.054 -7.766 1.00 90.38 90 GLU A CA 1
ATOM 682 C C . GLU A 1 90 ? 6.582 -7.434 -6.479 1.00 90.38 90 GLU A C 1
ATOM 684 O O . GLU A 1 90 ? 6.052 -8.129 -5.610 1.00 90.38 90 GLU A O 1
ATOM 689 N N . LYS A 1 91 ? 7.845 -6.998 -6.376 1.00 87.38 91 LYS A N 1
ATOM 690 C CA . LYS A 1 91 ? 8.838 -7.474 -5.395 1.00 87.38 91 LYS A CA 1
ATOM 691 C C . LYS A 1 91 ? 8.403 -7.327 -3.933 1.00 87.38 91 LYS A C 1
ATOM 693 O O . LYS A 1 91 ? 8.731 -8.193 -3.121 1.00 87.38 91 LYS A O 1
ATOM 698 N N . PHE A 1 92 ? 7.729 -6.236 -3.579 1.00 87.00 92 PHE A N 1
ATOM 699 C CA . PHE A 1 92 ? 7.396 -5.911 -2.193 1.00 87.00 92 PHE A CA 1
ATOM 700 C C . PHE A 1 92 ? 6.034 -6.484 -1.792 1.00 87.00 92 PHE A C 1
ATOM 702 O O . PHE A 1 92 ? 5.935 -7.142 -0.754 1.00 87.00 92 PHE A O 1
ATOM 709 N N . SER A 1 93 ? 4.991 -6.304 -2.609 1.00 88.19 93 SER A N 1
ATOM 710 C CA . SER A 1 93 ? 3.657 -6.839 -2.291 1.00 88.19 93 SER A CA 1
ATOM 711 C C . SER A 1 93 ? 3.488 -8.329 -2.588 1.00 88.19 93 SER A C 1
ATOM 713 O O . SER A 1 93 ? 2.628 -8.971 -1.986 1.00 88.19 93 SER A O 1
ATOM 715 N N . GLY A 1 94 ? 4.269 -8.887 -3.517 1.00 89.88 94 GLY A N 1
ATOM 716 C CA . GLY A 1 94 ? 4.053 -10.235 -4.047 1.00 89.88 94 GLY A CA 1
ATOM 717 C C . GLY A 1 94 ? 2.807 -10.353 -4.935 1.00 89.88 94 GLY A C 1
ATOM 718 O O . GLY A 1 94 ? 2.346 -11.465 -5.196 1.00 89.88 94 GLY A O 1
ATOM 719 N N . LEU A 1 95 ? 2.236 -9.232 -5.386 1.00 90.94 95 LEU A N 1
ATOM 720 C CA . LEU A 1 95 ? 1.023 -9.192 -6.201 1.00 90.94 95 LEU A CA 1
ATOM 721 C C . LEU A 1 95 ? 1.345 -8.979 -7.681 1.00 90.94 95 LEU A C 1
ATOM 723 O O . LEU A 1 95 ? 2.309 -8.314 -8.054 1.00 90.94 95 LEU A O 1
ATOM 727 N N . ARG A 1 96 ? 0.473 -9.504 -8.545 1.00 92.94 96 ARG A N 1
ATOM 728 C CA . ARG A 1 96 ? 0.470 -9.197 -9.981 1.00 92.94 96 ARG A CA 1
ATOM 729 C C . ARG A 1 96 ? -0.435 -7.996 -10.231 1.00 92.94 96 ARG A C 1
ATOM 731 O O . ARG A 1 96 ? -1.656 -8.140 -10.303 1.00 92.94 96 ARG A O 1
ATOM 738 N N . ILE A 1 97 ? 0.162 -6.814 -10.332 1.00 89.81 97 ILE A N 1
ATOM 739 C CA . ILE A 1 97 ? -0.568 -5.546 -10.442 1.00 89.81 97 ILE A CA 1
ATOM 740 C C . ILE A 1 97 ? -0.844 -5.232 -11.913 1.00 89.81 97 ILE A C 1
ATOM 742 O O . ILE A 1 97 ? 0.071 -5.147 -12.728 1.00 89.81 97 ILE A O 1
ATOM 746 N N . ARG A 1 98 ? -2.118 -5.033 -12.259 1.00 90.31 98 ARG A N 1
ATOM 747 C CA . ARG A 1 98 ? -2.528 -4.535 -13.582 1.00 90.31 98 ARG A CA 1
ATOM 748 C C . ARG A 1 98 ? -2.517 -3.012 -13.594 1.00 90.31 98 ARG A C 1
ATOM 750 O O . ARG A 1 98 ? -2.842 -2.406 -12.581 1.00 90.31 98 ARG A O 1
ATOM 757 N N . ASN A 1 99 ? -2.232 -2.415 -14.754 1.00 88.12 99 ASN A N 1
ATOM 758 C CA . ASN A 1 99 ? -2.288 -0.961 -14.969 1.00 88.12 99 ASN A CA 1
ATOM 759 C C . ASN A 1 99 ? -1.532 -0.174 -13.882 1.00 88.12 99 ASN A C 1
ATOM 761 O O . ASN A 1 99 ? -2.101 0.683 -13.211 1.00 88.12 99 ASN A O 1
ATOM 765 N N . HIS A 1 100 ? -0.261 -0.519 -13.677 1.00 86.94 100 HIS A N 1
ATOM 766 C CA . HIS A 1 100 ? 0.590 0.133 -12.689 1.00 86.94 100 HIS A CA 1
ATOM 767 C C . HIS A 1 100 ? 0.683 1.650 -12.959 1.00 86.94 100 HIS A C 1
ATOM 769 O O . HIS A 1 100 ? 0.957 2.059 -14.084 1.00 86.94 100 HIS A O 1
ATOM 775 N N . LEU A 1 101 ? 0.412 2.466 -11.931 1.00 90.44 101 LEU A N 1
ATOM 776 C CA . LEU A 1 101 ? 0.506 3.931 -11.991 1.00 90.44 101 LEU A CA 1
ATOM 777 C C . LEU A 1 101 ? 1.927 4.472 -11.800 1.00 90.44 101 LEU A C 1
ATOM 779 O O . LEU A 1 101 ? 2.217 5.564 -12.271 1.00 90.44 101 LEU A O 1
ATOM 783 N N . LEU A 1 102 ? 2.783 3.735 -11.096 1.00 90.00 102 LEU A N 1
ATOM 784 C CA . LEU A 1 102 ? 4.212 4.016 -10.996 1.00 90.00 102 LEU A CA 1
ATOM 785 C C . LEU A 1 102 ? 4.956 3.041 -11.921 1.00 90.00 102 LEU A C 1
ATOM 787 O O . LEU A 1 102 ? 4.361 2.174 -12.558 1.00 90.00 102 LEU A O 1
ATOM 791 N N . SER A 1 103 ? 6.262 3.170 -12.045 1.00 89.94 103 SER A N 1
ATOM 792 C CA . SER A 1 103 ? 7.118 2.150 -12.646 1.00 89.94 103 SER A CA 1
ATOM 793 C C . SER A 1 103 ? 7.733 1.270 -11.550 1.00 89.94 103 SER A C 1
ATOM 795 O O . SER A 1 103 ? 7.855 1.698 -10.400 1.00 89.94 103 SER A O 1
ATOM 797 N N . PRO A 1 104 ? 8.145 0.024 -11.852 1.00 87.56 104 PRO A N 1
ATOM 798 C CA . PRO A 1 104 ? 8.819 -0.823 -10.865 1.00 87.56 104 PRO A CA 1
ATOM 799 C C . PRO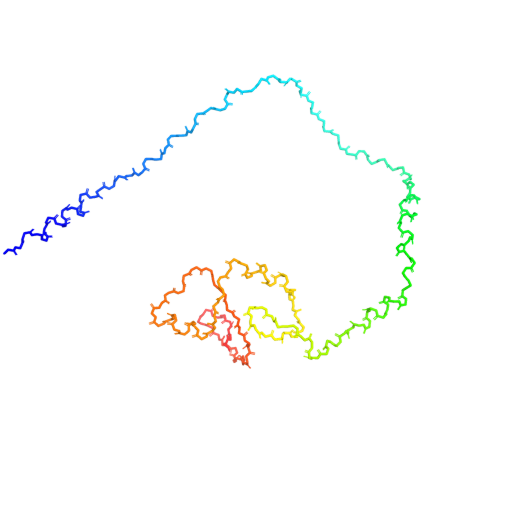 A 1 104 ? 10.080 -0.177 -10.263 1.00 87.56 104 PRO A C 1
ATOM 801 O O . PRO A 1 104 ? 10.368 -0.378 -9.085 1.00 87.56 104 PRO A O 1
ATOM 804 N N . ALA A 1 105 ? 10.807 0.626 -11.050 1.00 90.31 105 ALA A N 1
ATOM 805 C CA . ALA A 1 105 ? 11.986 1.356 -10.590 1.00 90.31 105 ALA A CA 1
ATOM 806 C C . ALA A 1 105 ? 11.623 2.464 -9.589 1.00 90.31 105 ALA A C 1
ATOM 808 O O . ALA A 1 105 ? 12.243 2.557 -8.534 1.00 90.31 105 ALA A O 1
ATOM 809 N N . GLU A 1 106 ? 10.584 3.255 -9.870 1.00 92.62 106 GLU A N 1
ATOM 810 C CA . GLU A 1 106 ? 10.093 4.281 -8.940 1.00 92.62 106 GLU A CA 1
ATOM 811 C C . GLU A 1 106 ? 9.606 3.661 -7.633 1.00 92.62 106 GLU A C 1
ATOM 813 O O . GLU A 1 106 ? 9.979 4.125 -6.559 1.00 92.62 106 GLU A O 1
ATOM 818 N N . LEU A 1 107 ? 8.833 2.575 -7.706 1.00 90.00 107 LEU A N 1
ATOM 819 C CA . LEU A 1 107 ? 8.368 1.871 -6.512 1.00 90.00 107 LEU A CA 1
ATOM 820 C C . LEU A 1 107 ? 9.545 1.346 -5.676 1.00 90.00 107 LEU A C 1
ATOM 822 O O . LEU A 1 107 ? 9.545 1.479 -4.454 1.00 90.00 107 LEU A O 1
ATOM 826 N N . SER A 1 108 ? 10.573 0.800 -6.332 1.00 90.19 108 SER A N 1
ATOM 827 C CA . SER A 1 108 ? 11.794 0.360 -5.655 1.00 90.19 108 SER A CA 1
ATOM 828 C C . SER A 1 108 ? 12.563 1.512 -5.016 1.00 90.19 108 SER A C 1
ATOM 830 O O . SER A 1 108 ? 13.114 1.319 -3.938 1.00 90.19 108 SER A O 1
ATOM 832 N N . ASN A 1 109 ? 12.596 2.687 -5.643 1.00 93.00 109 ASN A N 1
ATOM 833 C CA . ASN A 1 109 ? 13.237 3.875 -5.080 1.00 93.00 109 ASN A CA 1
ATOM 834 C C . ASN A 1 109 ? 12.447 4.418 -3.882 1.00 93.00 109 ASN A C 1
ATOM 836 O O . ASN A 1 109 ? 13.031 4.784 -2.872 1.00 93.00 109 ASN A O 1
ATOM 840 N N . HIS A 1 110 ? 11.113 4.419 -3.946 1.00 90.75 110 HIS A N 1
ATOM 841 C CA . HIS A 1 110 ? 10.275 4.831 -2.817 1.00 90.75 110 HIS A CA 1
ATOM 842 C C . HIS A 1 110 ? 10.406 3.904 -1.608 1.00 90.75 110 HIS A C 1
ATOM 844 O O . HIS A 1 110 ? 10.250 4.349 -0.474 1.00 90.75 110 HIS A O 1
ATOM 850 N N . LEU A 1 111 ? 10.675 2.621 -1.844 1.00 89.88 111 LEU A N 1
ATOM 851 C CA . LEU A 1 111 ? 10.795 1.607 -0.801 1.00 89.88 111 LEU A CA 1
ATOM 852 C C . LEU A 1 111 ? 12.250 1.249 -0.462 1.00 89.88 111 LEU A C 1
ATOM 854 O O . LEU A 1 111 ? 12.455 0.344 0.345 1.00 89.88 111 LEU A O 1
ATOM 858 N N . SER A 1 112 ? 13.255 1.922 -1.037 1.00 90.06 112 SER A N 1
ATOM 859 C CA . SER A 1 112 ? 14.668 1.575 -0.817 1.00 90.06 112 SER A CA 1
ATOM 860 C C . SER A 1 112 ? 15.092 1.790 0.635 1.00 90.06 112 SER A C 1
ATOM 862 O O . SER A 1 112 ? 15.759 0.939 1.219 1.00 90.06 112 SER A O 1
ATOM 864 N N . ASP A 1 113 ? 14.632 2.894 1.223 1.00 90.50 113 ASP A N 1
ATOM 865 C CA . ASP A 1 113 ? 15.059 3.362 2.546 1.00 90.50 113 ASP A CA 1
ATOM 866 C C . ASP A 1 113 ? 13.973 3.137 3.610 1.00 90.50 113 ASP A C 1
ATOM 868 O O . ASP A 1 113 ? 14.072 3.600 4.749 1.00 90.50 113 ASP A O 1
ATOM 872 N N . ILE A 1 114 ? 12.903 2.428 3.241 1.00 93.12 114 ILE A N 1
ATOM 873 C CA . ILE A 1 114 ? 11.742 2.188 4.091 1.00 93.12 114 ILE A CA 1
ATOM 874 C C . ILE A 1 114 ? 11.678 0.712 4.460 1.00 93.12 114 ILE A C 1
ATOM 876 O O . ILE A 1 114 ? 11.735 -0.180 3.613 1.00 93.12 114 ILE A O 1
ATOM 880 N N . ARG A 1 115 ? 11.481 0.428 5.748 1.00 91.25 115 ARG A N 1
ATOM 881 C CA . ARG A 1 115 ? 11.277 -0.946 6.206 1.00 91.25 115 ARG A CA 1
ATOM 882 C C . ARG A 1 115 ? 9.915 -1.457 5.740 1.00 91.25 115 ARG A C 1
ATOM 884 O O . ARG A 1 115 ? 8.880 -0.980 6.202 1.00 91.25 115 ARG A O 1
ATOM 891 N N . PHE A 1 116 ? 9.897 -2.473 4.884 1.00 91.00 116 PHE A N 1
ATOM 892 C CA . PHE A 1 116 ? 8.646 -3.131 4.516 1.00 91.00 116 PHE A CA 1
ATOM 893 C C . PHE A 1 116 ? 8.140 -4.043 5.645 1.00 91.00 116 PHE A C 1
ATOM 895 O O . PHE A 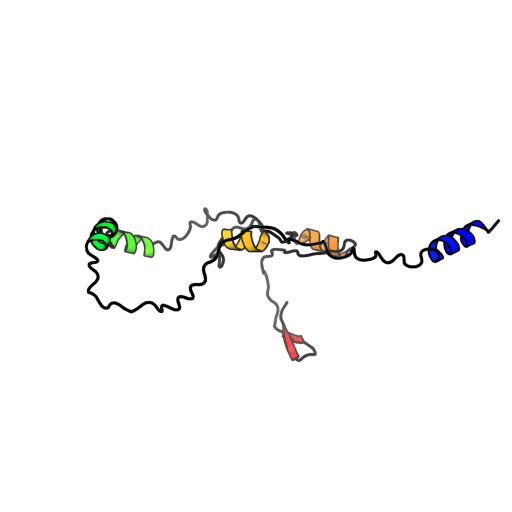1 116 ? 8.855 -4.930 6.114 1.00 91.00 116 PHE A O 1
ATOM 902 N N . VAL A 1 117 ? 6.891 -3.849 6.068 1.00 92.12 117 VAL A N 1
ATOM 903 C CA . VAL A 1 117 ? 6.228 -4.621 7.127 1.00 92.12 117 VAL A CA 1
ATOM 904 C C . VAL A 1 117 ? 4.975 -5.277 6.557 1.00 92.12 117 VAL A C 1
ATOM 906 O O . VAL A 1 117 ? 4.110 -4.615 5.986 1.00 92.12 117 VAL A O 1
ATOM 909 N N . ARG A 1 118 ? 4.837 -6.596 6.728 1.00 90.12 118 ARG A N 1
ATOM 910 C CA . ARG A 1 118 ? 3.650 -7.339 6.276 1.00 90.12 118 ARG A CA 1
ATOM 911 C C . ARG A 1 118 ? 2.470 -7.109 7.224 1.00 90.12 118 ARG A C 1
ATOM 913 O O . ARG A 1 118 ? 2.644 -7.148 8.441 1.00 90.12 118 ARG A O 1
ATOM 920 N N . LEU A 1 119 ? 1.261 -6.967 6.672 1.00 90.19 119 LEU A N 1
ATOM 921 C CA . LEU A 1 119 ? 0.018 -6.758 7.434 1.00 90.19 119 LEU A CA 1
ATOM 922 C C . LEU A 1 119 ? -0.176 -7.720 8.630 1.00 90.19 119 LEU A C 1
ATOM 924 O O . LEU A 1 119 ? -0.501 -7.236 9.716 1.00 90.19 119 LEU A O 1
ATOM 928 N N . PRO A 1 120 ? 0.065 -9.047 8.518 1.00 88.38 120 PRO A N 1
ATOM 929 C CA . PRO A 1 120 ? -0.089 -9.958 9.656 1.00 88.38 120 PRO A CA 1
ATOM 930 C C . PRO A 1 120 ? 0.865 -9.650 10.816 1.00 88.38 120 PRO A C 1
ATOM 932 O O . PRO A 1 120 ? 0.507 -9.845 11.975 1.00 88.38 120 PRO A O 1
ATOM 935 N N . THR A 1 121 ? 2.062 -9.142 10.516 1.00 88.12 121 THR A N 1
ATOM 936 C CA . THR A 1 121 ? 3.068 -8.795 11.523 1.00 88.12 121 THR A CA 1
ATOM 937 C C . THR A 1 121 ? 2.643 -7.563 12.318 1.00 88.12 121 THR A C 1
ATOM 939 O O . THR A 1 121 ? 2.844 -7.529 13.528 1.00 88.12 121 THR A O 1
ATOM 942 N N . ILE A 1 122 ? 1.978 -6.590 11.681 1.00 89.38 122 ILE A N 1
ATOM 943 C CA . ILE A 1 122 ? 1.505 -5.357 12.340 1.00 89.38 122 ILE A CA 1
ATOM 944 C C . ILE A 1 122 ? 0.578 -5.684 13.517 1.00 89.38 122 ILE A C 1
ATOM 946 O O . ILE A 1 122 ? 0.706 -5.091 14.584 1.00 89.38 122 ILE A O 1
ATOM 950 N N . LYS A 1 123 ? -0.304 -6.681 13.367 1.00 86.06 123 LYS A N 1
ATOM 951 C CA . LYS A 1 123 ? -1.198 -7.128 14.449 1.00 86.06 123 LYS A CA 1
ATOM 952 C C . LYS A 1 123 ? -0.437 -7.589 15.695 1.00 86.06 123 LYS A C 1
ATOM 954 O O . LYS A 1 123 ? -0.937 -7.407 16.802 1.00 86.06 123 LYS A O 1
ATOM 959 N N . ASN A 1 124 ? 0.720 -8.219 15.517 1.00 84.12 124 ASN A N 1
ATOM 960 C CA . ASN A 1 124 ? 1.533 -8.713 16.626 1.00 84.12 124 ASN A CA 1
ATOM 961 C C . ASN A 1 124 ? 2.370 -7.593 17.238 1.00 84.12 124 ASN A C 1
ATOM 963 O O . ASN A 1 124 ? 2.466 -7.521 18.457 1.00 84.12 124 ASN A O 1
ATOM 967 N N . LEU A 1 125 ? 2.880 -6.684 16.406 1.00 81.50 125 LEU A N 1
ATOM 968 C CA . LEU A 1 125 ? 3.631 -5.522 16.871 1.00 81.50 125 LEU A CA 1
ATOM 969 C C . LEU A 1 125 ? 2.761 -4.663 17.803 1.00 81.50 125 LEU A C 1
ATOM 971 O O . LEU A 1 125 ? 3.112 -4.434 18.952 1.00 81.50 125 LEU A O 1
ATOM 975 N N . LEU A 1 126 ? 1.522 -4.362 17.409 1.00 77.44 126 LEU A N 1
ATOM 976 C CA . LEU A 1 126 ? 0.585 -3.591 18.243 1.00 77.44 126 LEU A CA 1
ATOM 977 C C . LEU A 1 126 ? 0.280 -4.196 19.633 1.00 77.44 126 LEU A C 1
ATOM 979 O O . LEU A 1 126 ? -0.296 -3.506 20.469 1.00 77.44 126 LEU A O 1
ATOM 983 N N . LYS A 1 127 ? 0.627 -5.465 19.894 1.00 78.75 127 LYS A N 1
ATOM 984 C CA . LYS A 1 127 ? 0.375 -6.155 21.171 1.00 78.75 127 LYS A CA 1
ATOM 985 C C . LYS A 1 127 ? 1.546 -6.128 22.156 1.00 78.75 127 LYS A C 1
ATOM 987 O O . LYS A 1 127 ? 1.371 -6.610 23.272 1.00 78.75 127 LYS A O 1
ATOM 992 N N . GLY A 1 128 ? 2.713 -5.612 21.773 1.00 70.62 128 GLY A N 1
ATOM 993 C CA . GLY A 1 128 ? 3.868 -5.588 22.677 1.00 70.62 128 GLY A CA 1
ATOM 994 C C . GLY A 1 128 ? 5.167 -5.029 22.099 1.00 70.62 128 GLY A C 1
ATOM 995 O O . GLY A 1 128 ? 5.982 -4.537 22.870 1.00 70.62 128 GLY A O 1
ATOM 996 N N . ASP A 1 129 ? 5.335 -5.023 20.774 1.00 71.56 129 ASP A N 1
ATOM 997 C CA . ASP A 1 129 ? 6.532 -4.498 20.106 1.00 71.56 129 ASP A CA 1
ATOM 998 C C . ASP A 1 129 ? 6.236 -3.159 19.410 1.00 71.56 129 ASP A C 1
ATOM 1000 O O . ASP A 1 129 ? 5.317 -3.023 18.603 1.00 71.56 129 ASP A O 1
ATOM 1004 N N . THR A 1 130 ? 7.047 -2.134 19.648 1.00 76.75 130 THR A N 1
ATOM 1005 C CA . THR A 1 130 ? 6.841 -0.830 19.006 1.00 76.75 130 THR A CA 1
ATOM 1006 C C . THR A 1 130 ? 7.418 -0.791 17.586 1.00 76.75 130 THR A C 1
ATOM 1008 O O . THR A 1 130 ? 8.597 -1.050 17.349 1.00 76.75 130 THR A O 1
ATOM 1011 N N . LEU A 1 131 ? 6.587 -0.410 16.608 1.00 81.88 131 LEU A N 1
ATOM 1012 C CA . LEU A 1 131 ? 7.036 -0.064 15.255 1.00 81.88 131 LEU A CA 1
ATOM 1013 C C . LEU A 1 131 ? 7.707 1.317 15.271 1.00 81.88 131 LEU A C 1
ATOM 1015 O O . LEU A 1 131 ? 7.045 2.337 15.090 1.00 81.88 131 LEU A O 1
ATOM 1019 N N . SER A 1 132 ? 9.020 1.358 15.491 1.00 86.19 132 SER A N 1
ATOM 1020 C CA . SER A 1 132 ? 9.811 2.594 15.425 1.00 86.19 132 SER A CA 1
ATOM 1021 C C . SER A 1 132 ? 10.417 2.817 14.032 1.00 86.19 132 SER A C 1
ATOM 1023 O O . SER A 1 132 ? 10.712 1.861 13.308 1.00 86.19 132 SER A O 1
ATOM 1025 N N . GLY A 1 133 ? 10.625 4.081 13.651 1.00 89.38 133 GLY A N 1
ATOM 1026 C CA . GLY A 1 133 ? 11.238 4.479 12.374 1.00 89.38 133 GLY A CA 1
ATOM 1027 C C . GLY A 1 133 ? 10.287 4.488 11.167 1.00 89.38 133 GLY A C 1
ATOM 1028 O O . GLY A 1 133 ? 9.079 4.322 11.313 1.00 89.38 133 GLY A O 1
ATOM 1029 N N . SER A 1 134 ? 10.844 4.700 9.968 1.00 92.12 134 SER A N 1
ATOM 1030 C CA . SER A 1 134 ? 10.092 4.715 8.703 1.00 92.12 134 SER A CA 1
ATOM 1031 C C . SER A 1 134 ? 9.763 3.293 8.245 1.00 92.12 134 SER A C 1
ATOM 1033 O O . SER A 1 134 ? 10.660 2.466 8.046 1.00 92.12 134 SER A O 1
ATOM 1035 N N . TRP A 1 135 ? 8.476 3.000 8.083 1.00 93.19 135 TRP A N 1
ATOM 1036 C CA . TRP A 1 135 ? 8.000 1.714 7.590 1.00 93.19 135 TRP A CA 1
ATOM 1037 C C . TRP A 1 135 ? 6.826 1.889 6.629 1.00 93.19 135 TRP A C 1
ATOM 1039 O O . TRP A 1 135 ? 6.078 2.862 6.700 1.00 93.19 135 TRP A O 1
ATOM 1049 N N . ALA A 1 136 ? 6.665 0.921 5.734 1.00 93.56 136 ALA A N 1
ATOM 1050 C CA . ALA A 1 136 ? 5.567 0.860 4.783 1.00 93.56 136 ALA A CA 1
ATOM 1051 C C . ALA A 1 136 ? 4.963 -0.541 4.771 1.00 93.56 136 ALA A C 1
ATOM 1053 O O . ALA A 1 136 ? 5.627 -1.535 5.066 1.00 93.56 136 ALA A O 1
ATOM 1054 N N . THR A 1 137 ? 3.692 -0.620 4.404 1.00 94.12 137 THR A N 1
ATOM 1055 C CA . THR A 1 137 ? 2.988 -1.877 4.167 1.00 94.12 137 THR A CA 1
ATOM 1056 C C . THR A 1 137 ? 2.192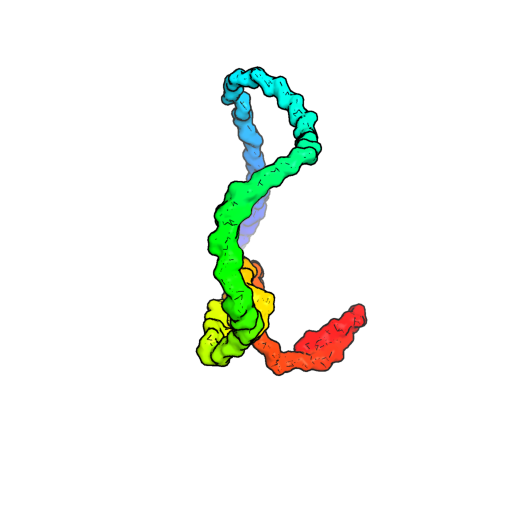 -1.762 2.879 1.00 94.12 137 THR A C 1
ATOM 1058 O O . THR A 1 137 ? 1.869 -0.658 2.441 1.00 94.12 137 THR A O 1
ATOM 1061 N N . VAL A 1 138 ? 1.876 -2.898 2.271 1.00 93.12 138 VAL A N 1
ATOM 1062 C CA . VAL A 1 138 ? 1.015 -2.956 1.093 1.00 93.12 138 VAL A CA 1
ATOM 1063 C C . VAL A 1 138 ? -0.210 -3.790 1.434 1.00 93.12 138 VAL A C 1
ATOM 1065 O O . VAL A 1 138 ? -0.110 -4.847 2.059 1.00 93.12 138 VAL A O 1
ATOM 1068 N N . GLY A 1 139 ? -1.370 -3.297 1.015 1.00 93.06 139 GLY A N 1
ATOM 1069 C CA . GLY A 1 139 ? -2.651 -3.971 1.143 1.00 93.06 139 GLY A CA 1
ATOM 1070 C C . GLY A 1 139 ? -3.510 -3.724 -0.089 1.00 93.06 139 GLY A C 1
ATOM 1071 O O . GLY A 1 139 ? -3.334 -2.734 -0.798 1.00 93.06 139 GLY A O 1
ATOM 1072 N N . VAL A 1 140 ? -4.443 -4.638 -0.336 1.00 94.06 140 VAL A N 1
ATOM 1073 C CA . VAL A 1 140 ? -5.463 -4.481 -1.375 1.00 94.06 140 VAL A CA 1
ATOM 1074 C C . VAL A 1 140 ? -6.722 -3.949 -0.707 1.00 94.06 140 VAL A C 1
ATOM 1076 O O . VAL A 1 140 ? -7.215 -4.551 0.244 1.00 94.06 140 VAL A O 1
ATOM 1079 N N . LEU A 1 141 ? -7.241 -2.827 -1.202 1.00 94.94 141 LEU A N 1
ATOM 1080 C CA . LEU A 1 141 ? -8.524 -2.300 -0.753 1.00 94.94 141 LEU A CA 1
ATOM 1081 C C . LEU A 1 141 ? -9.648 -3.196 -1.288 1.00 94.94 141 LEU A C 1
ATOM 1083 O O . LEU A 1 141 ? -9.895 -3.221 -2.492 1.00 94.94 141 LEU A O 1
ATOM 1087 N N . THR A 1 142 ? -10.306 -3.941 -0.402 1.00 95.69 142 THR A N 1
ATOM 1088 C CA . THR A 1 142 ? -11.410 -4.848 -0.764 1.00 95.69 142 THR A CA 1
ATOM 1089 C C . THR A 1 142 ? -12.779 -4.201 -0.614 1.00 95.69 142 THR A C 1
ATOM 1091 O O . THR A 1 142 ? -13.692 -4.509 -1.372 1.00 95.69 142 THR A O 1
ATOM 1094 N N . GLU A 1 143 ? -12.924 -3.303 0.356 1.00 96.12 143 GLU A N 1
ATOM 1095 C CA . GLU A 1 143 ? -14.173 -2.626 0.680 1.00 96.12 143 GLU A CA 1
ATOM 1096 C C . GLU A 1 143 ? -13.870 -1.184 1.080 1.00 96.12 143 GLU A C 1
ATOM 1098 O O . GLU A 1 143 ? -12.833 -0.912 1.681 1.00 96.12 143 GLU A O 1
ATOM 1103 N N . LYS A 1 144 ? -14.775 -0.268 0.734 1.00 95.69 144 LYS A N 1
ATOM 1104 C CA . LYS A 1 144 ? -14.744 1.125 1.174 1.00 95.69 144 LYS A CA 1
ATOM 1105 C C . LYS A 1 144 ? -16.086 1.447 1.819 1.00 95.69 144 LYS A C 1
ATOM 1107 O O . LYS A 1 144 ? -17.118 1.385 1.154 1.00 95.69 144 LYS A O 1
ATOM 1112 N N . GLY A 1 145 ? -16.067 1.803 3.094 1.00 94.19 145 GLY A N 1
ATOM 1113 C CA . GLY A 1 145 ? -17.247 2.160 3.864 1.00 94.19 145 GLY A CA 1
ATOM 1114 C C . GLY A 1 145 ? -17.863 3.494 3.445 1.00 94.19 145 GLY A C 1
ATOM 1115 O O . GLY A 1 145 ? -17.270 4.310 2.729 1.00 94.19 145 GLY A O 1
ATOM 1116 N N . SER A 1 146 ? -19.079 3.740 3.936 1.00 95.56 146 SER A N 1
ATOM 1117 C CA . SER A 1 146 ? -19.788 4.999 3.709 1.00 95.56 146 SER A CA 1
ATOM 1118 C C . SER A 1 146 ? -19.023 6.186 4.316 1.00 95.56 146 SER A C 1
ATOM 1120 O O . SER A 1 146 ? -18.517 6.060 5.439 1.00 95.56 146 SER A O 1
ATOM 1122 N N . PRO A 1 147 ? -18.983 7.351 3.645 1.00 95.81 147 PRO A N 1
ATOM 1123 C CA . PRO A 1 147 ? -18.395 8.560 4.209 1.00 95.81 147 PRO A CA 1
ATOM 1124 C C . PRO A 1 147 ? -19.038 8.936 5.551 1.00 95.81 147 PRO A C 1
ATOM 1126 O O . PRO A 1 147 ? -20.258 8.900 5.699 1.00 95.81 147 PRO A O 1
ATOM 1129 N N . LYS A 1 148 ? -18.210 9.303 6.527 1.00 95.69 148 LYS A N 1
ATOM 1130 C CA . LYS A 1 148 ? -18.590 9.779 7.862 1.00 95.69 148 LYS A CA 1
ATOM 1131 C C . LYS A 1 148 ? -18.000 11.165 8.093 1.00 95.69 148 LYS A C 1
ATOM 1133 O O . LYS A 1 148 ? -16.992 11.515 7.485 1.00 95.69 148 LYS A O 1
ATOM 1138 N N . THR A 1 149 ? -18.590 11.939 8.993 1.00 97.00 149 THR A N 1
ATOM 1139 C CA . THR A 1 149 ? -18.108 13.281 9.349 1.00 97.00 149 THR A CA 1
ATOM 1140 C C . THR A 1 149 ? -17.467 13.246 10.733 1.00 97.00 149 THR A C 1
ATOM 1142 O O . THR A 1 149 ? -18.042 12.697 11.671 1.00 97.00 149 THR A O 1
ATOM 1145 N N . SER A 1 150 ? -16.258 13.792 10.866 1.00 94.56 150 SER A N 1
ATOM 1146 C CA . SER A 1 150 ? -15.571 13.930 12.152 1.00 94.56 150 SER A CA 1
ATOM 1147 C C . SER A 1 150 ? -16.211 15.023 13.015 1.00 94.56 150 SER A C 1
ATOM 1149 O O . SER A 1 150 ? -16.923 15.893 12.516 1.00 94.56 150 SER A O 1
ATOM 1151 N N . SER A 1 151 ? -15.870 15.058 14.305 1.00 93.75 151 SER A N 1
ATOM 1152 C CA . SER A 1 151 ? -16.229 16.172 15.201 1.00 93.75 151 SER A CA 1
ATOM 1153 C C . SER A 1 151 ? -15.686 17.530 14.733 1.00 93.75 151 SER A C 1
ATOM 1155 O O . SER A 1 151 ? -16.228 18.569 15.086 1.00 93.75 151 SER A O 1
ATOM 1157 N N . THR A 1 152 ? -14.641 17.525 13.902 1.00 94.06 152 THR A N 1
ATOM 1158 C CA . THR A 1 152 ? -14.051 18.714 13.269 1.00 94.06 152 THR A CA 1
ATOM 1159 C C . THR A 1 152 ? -14.691 19.075 11.921 1.00 94.06 152 THR A C 1
ATOM 1161 O O . THR A 1 152 ? -14.201 19.971 11.239 1.00 94.06 152 THR A O 1
ATOM 1164 N N . GLY A 1 153 ? -15.759 18.378 11.509 1.00 95.00 153 GLY A N 1
ATOM 1165 C CA . GLY A 1 153 ? -16.496 18.635 10.266 1.00 95.00 153 GLY A CA 1
ATOM 1166 C C . GLY A 1 153 ? -15.860 18.056 8.996 1.00 95.00 153 GLY A C 1
ATOM 1167 O O . GLY A 1 153 ? -16.371 18.277 7.899 1.00 95.00 153 GLY A O 1
ATOM 1168 N N . LYS A 1 154 ? -14.757 17.305 9.102 1.00 96.44 154 LYS A N 1
ATOM 1169 C CA . LYS A 1 154 ? -14.074 16.704 7.945 1.00 96.44 154 LYS A CA 1
ATOM 1170 C C . LYS A 1 154 ? -14.692 15.355 7.591 1.00 96.44 154 LYS A C 1
ATOM 1172 O O . LYS A 1 154 ? -14.969 14.541 8.468 1.00 96.44 154 LYS A O 1
ATOM 1177 N N . THR A 1 155 ? -14.873 15.105 6.297 1.00 96.44 155 THR A N 1
ATOM 1178 C CA . THR A 1 155 ? -15.397 13.822 5.810 1.00 96.44 155 THR A CA 1
ATOM 1179 C C . THR A 1 155 ? -14.272 12.790 5.709 1.00 96.44 155 THR A C 1
ATOM 1181 O O . THR A 1 155 ? -13.206 13.098 5.180 1.00 96.44 155 THR A O 1
ATOM 1184 N N . TYR A 1 156 ? -14.503 11.573 6.197 1.00 95.56 156 TYR A N 1
ATOM 1185 C CA . TYR A 1 156 ? -13.569 10.445 6.147 1.00 95.56 156 TYR A CA 1
ATOM 1186 C C . TYR A 1 156 ? -14.296 9.142 5.786 1.00 95.56 156 TYR A C 1
ATOM 1188 O O . TYR A 1 156 ? -15.512 9.041 5.925 1.00 95.56 156 TYR A O 1
ATOM 1196 N N . CYS A 1 157 ? -13.566 8.131 5.324 1.00 94.50 157 CYS A N 1
ATOM 1197 C CA . CYS A 1 157 ? -14.075 6.773 5.118 1.00 94.50 157 CYS A CA 1
ATOM 1198 C C . CYS A 1 157 ? -13.076 5.765 5.689 1.00 94.50 157 CYS A C 1
ATOM 1200 O O . CYS A 1 157 ? -11.895 6.087 5.836 1.00 94.50 157 CYS A O 1
ATOM 1202 N N . ILE A 1 158 ? -13.569 4.573 6.011 1.00 93.25 158 ILE A N 1
ATOM 1203 C CA . ILE A 1 158 ? -12.762 3.412 6.400 1.00 93.25 158 ILE A CA 1
ATOM 1204 C C . ILE A 1 158 ? -12.881 2.399 5.277 1.00 93.25 158 ILE A C 1
ATOM 1206 O O . ILE A 1 158 ? -14.035 2.205 4.835 1.00 93.25 158 ILE A O 1
#

Foldseek 3Di:
DPDVVVVVVVVVVVPPDPDPDDDDDDDDPPDDDDDDDDDDDPDDDPPPPDPPPCVVVCVVCVVVVPPDCVVVVVVVVPPVPPPLVPQDQQDQQRDRDPPDPDDSVVVCVVCVPAAEDEPVVVVVCVVPNDPDDHHDYDDDDPDKADWDADPVRDIDID